Protein AF-A0A2V8PQI3-F1 (afdb_monomer_lite)

Foldseek 3Di:
DDDDDDDDDDDPPPPPDPDDAADPDPPLCPPDDPQQDWDWDADLDDPCRIDTQGHDSQKGWDDDPQKTWMKGWDDWHWADQQLPPFIKIWTWIKIFMDGPHRQWIWIKTWIWGGDPNDTDTDDIDIFGIVVLQWYFPDWDGDRNDTDTDIGDDPPSPSVPPDPDD

Sequence (165 aa):
MKFLLLPLLFLLSAAVHPLAPAKNVTDDFHGIDFKNRSYPYRFSWGKHKRINVRLENGKYEYDFRDERGWFDLSHVYITDLTNDGRPEAIVMIWHVACGVSCDGGSALFCIYSFDHHRLKPLWQYETGDLAYGCGLKSFTAKRGTLTLELFGRCSPWNRTASSTG

Radius of gyration: 20.91 Å; chains: 1; bounding box: 65×30×76 Å

pLDDT: mean 82.37, std 17.99, range [33.69, 98.5]

Secondary structure (DSSP, 8-state):
--------------------S--S--GGGTT--GGG-EEEE--SSSS---EEEE-BTTEEEEEETTEEEEEEEEEEEEE-SSSSSSPEEEEEEEEEEESS-----EEEEEEEEEETTEEEEEEEEEEEEGGGT-SEEEEEEETTEEEEEESS---TTGGG-S---

Structure (mmCIF, N/CA/C/O backbone):
data_AF-A0A2V8PQI3-F1
#
_entry.id   AF-A0A2V8PQI3-F1
#
loop_
_atom_site.group_PDB
_atom_site.id
_atom_site.type_symbol
_atom_site.label_atom_id
_atom_site.label_alt_id
_atom_site.label_comp_id
_atom_site.label_asym_id
_atom_site.label_entity_id
_atom_site.label_seq_id
_atom_site.pdbx_PDB_ins_code
_atom_site.Cartn_x
_atom_site.Cartn_y
_atom_site.Cartn_z
_atom_site.occupancy
_atom_site.B_iso_or_equiv
_atom_site.auth_seq_id
_atom_site.auth_comp_id
_atom_site.auth_asym_id
_atom_site.auth_atom_id
_atom_site.pdbx_PDB_model_num
ATOM 1 N N . MET A 1 1 ? 43.290 8.286 51.790 1.00 50.78 1 MET A N 1
ATOM 2 C CA . MET A 1 1 ? 42.516 7.376 50.917 1.00 50.78 1 MET A CA 1
ATOM 3 C C . MET A 1 1 ? 41.387 8.183 50.283 1.00 50.78 1 MET A C 1
ATOM 5 O O . MET A 1 1 ? 40.505 8.620 51.006 1.00 50.78 1 MET A O 1
ATOM 9 N N . LYS A 1 2 ? 41.474 8.502 48.982 1.00 51.19 2 LYS A N 1
ATOM 10 C CA . LYS A 1 2 ? 40.464 9.279 48.237 1.00 51.19 2 LYS A CA 1
ATOM 11 C C . LYS A 1 2 ? 39.591 8.302 47.446 1.00 51.19 2 LYS A C 1
ATOM 13 O O . LYS A 1 2 ? 40.101 7.639 46.550 1.00 51.19 2 LYS A O 1
ATOM 18 N N . PHE A 1 3 ? 38.311 8.209 47.794 1.00 54.41 3 PHE A N 1
ATOM 19 C CA . PHE A 1 3 ? 37.310 7.483 47.013 1.00 54.41 3 PHE A CA 1
ATOM 20 C C . PHE A 1 3 ? 36.860 8.362 45.839 1.00 54.41 3 PHE A C 1
ATOM 22 O O . PHE A 1 3 ? 36.311 9.441 46.050 1.00 54.41 3 PHE A O 1
ATOM 29 N N . LEU A 1 4 ? 37.123 7.914 44.610 1.00 62.53 4 LEU A N 1
ATOM 30 C CA . LEU A 1 4 ? 36.531 8.473 43.395 1.00 62.53 4 LEU A CA 1
ATOM 31 C C . LEU A 1 4 ? 35.171 7.801 43.157 1.00 62.53 4 LEU A C 1
ATOM 33 O O . LEU A 1 4 ? 35.105 6.600 42.912 1.00 62.53 4 LEU A O 1
ATOM 37 N N . LEU A 1 5 ? 34.099 8.590 43.223 1.00 62.88 5 LEU A N 1
ATOM 38 C CA . LEU A 1 5 ? 32.758 8.229 42.763 1.00 62.88 5 LEU A CA 1
ATOM 39 C C . LEU A 1 5 ? 32.668 8.507 41.255 1.00 62.88 5 LEU A C 1
ATOM 41 O O . LEU A 1 5 ? 32.743 9.662 40.839 1.00 62.88 5 LEU A O 1
ATOM 45 N N . LEU A 1 6 ? 32.517 7.459 40.441 1.00 53.31 6 LEU A N 1
ATOM 46 C CA . LEU A 1 6 ? 32.148 7.592 39.028 1.00 53.31 6 LEU A CA 1
ATOM 47 C C . LEU A 1 6 ? 30.619 7.732 38.893 1.00 53.31 6 LEU A C 1
ATOM 49 O O . LEU A 1 6 ? 29.894 6.970 39.537 1.00 53.31 6 LEU A O 1
ATOM 53 N N . PRO A 1 7 ? 30.108 8.642 38.041 1.00 63.47 7 PRO A N 1
ATOM 54 C CA . PRO A 1 7 ? 28.683 8.749 37.777 1.00 63.47 7 PRO A CA 1
ATOM 55 C C . PRO A 1 7 ? 28.247 7.646 36.804 1.00 63.47 7 PRO A C 1
ATOM 57 O O . PRO A 1 7 ? 28.802 7.482 35.717 1.00 63.47 7 PRO A O 1
ATOM 60 N N . LEU A 1 8 ? 27.236 6.885 37.219 1.00 62.09 8 LEU A N 1
ATOM 61 C CA . LEU A 1 8 ? 26.595 5.839 36.433 1.00 62.09 8 LEU A CA 1
ATOM 62 C C . LEU A 1 8 ? 25.758 6.496 35.318 1.00 62.09 8 LEU A C 1
ATOM 64 O O . LEU A 1 8 ? 24.696 7.061 35.578 1.00 62.09 8 LEU A O 1
ATOM 68 N N . LEU A 1 9 ? 26.246 6.454 34.077 1.00 60.09 9 LEU A N 1
ATOM 69 C CA . LEU A 1 9 ? 25.494 6.897 32.902 1.00 60.09 9 LEU A CA 1
ATOM 70 C C . LEU A 1 9 ? 24.430 5.836 32.565 1.00 60.09 9 LEU A C 1
ATOM 72 O O . LEU A 1 9 ? 24.749 4.768 32.043 1.00 60.09 9 LEU A O 1
ATOM 76 N N . PHE A 1 10 ? 23.162 6.114 32.869 1.00 55.03 10 PHE A N 1
ATOM 77 C CA . PHE A 1 10 ? 22.039 5.289 32.418 1.00 55.03 10 PHE A CA 1
ATOM 78 C C . PHE A 1 10 ? 21.814 5.504 30.912 1.00 55.03 10 PHE A C 1
ATOM 80 O O . PHE A 1 10 ? 21.230 6.498 30.486 1.00 55.03 10 PHE A O 1
ATOM 87 N N . LEU A 1 11 ? 22.277 4.554 30.100 1.00 57.06 11 LEU A N 1
ATOM 88 C CA . LEU A 1 11 ? 21.893 4.416 28.696 1.00 57.06 11 LEU A CA 1
ATOM 89 C C . LEU A 1 11 ? 20.437 3.928 28.629 1.00 57.06 11 LEU A C 1
ATOM 91 O O . LEU A 1 11 ? 20.169 2.738 28.795 1.00 57.06 11 LEU A O 1
ATOM 95 N N . LEU A 1 12 ? 19.487 4.836 28.375 1.00 51.62 12 LEU A N 1
ATOM 96 C CA . LEU A 1 12 ? 18.146 4.453 27.926 1.00 51.62 12 LEU A CA 1
ATOM 97 C C . LEU A 1 12 ? 18.262 3.868 26.511 1.00 51.62 12 LEU A C 1
ATOM 99 O O . LEU A 1 12 ? 18.245 4.586 25.513 1.00 51.62 12 LEU A O 1
ATOM 103 N N . SER A 1 13 ? 18.401 2.548 26.427 1.00 55.75 13 SER A N 1
ATOM 104 C CA . SER A 1 13 ? 18.229 1.822 25.174 1.00 55.75 13 SER A CA 1
ATOM 105 C C . SER A 1 13 ? 16.732 1.769 24.868 1.00 55.75 13 SER A C 1
ATOM 107 O O . SER A 1 13 ? 15.978 1.043 25.517 1.00 55.75 13 SER A O 1
ATOM 109 N N . ALA A 1 14 ? 16.269 2.594 23.926 1.00 56.16 14 ALA A N 1
ATOM 110 C CA . ALA A 1 14 ? 14.915 2.487 23.405 1.0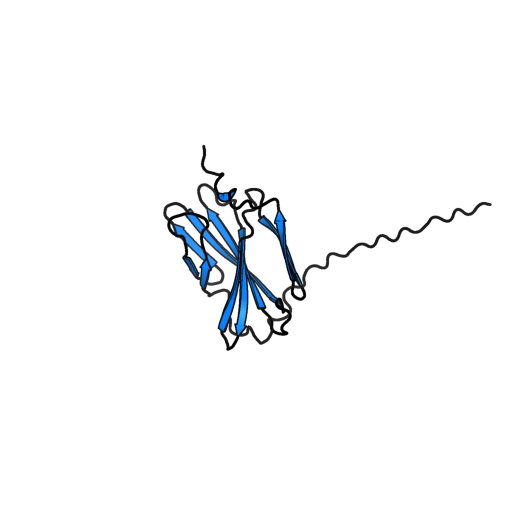0 56.16 14 ALA A CA 1
ATOM 111 C C . ALA A 1 14 ? 14.811 1.171 22.625 1.00 56.16 14 ALA A C 1
ATOM 113 O O . ALA A 1 14 ? 15.235 1.080 21.474 1.00 56.16 14 ALA A O 1
ATOM 114 N N . ALA A 1 15 ? 14.281 0.135 23.274 1.00 52.88 15 ALA A N 1
ATOM 115 C CA . ALA A 1 15 ? 13.971 -1.124 22.622 1.00 52.88 15 ALA A CA 1
ATOM 116 C C . ALA A 1 15 ? 12.972 -0.856 21.487 1.00 52.88 15 ALA A C 1
ATOM 118 O O . ALA A 1 15 ? 11.806 -0.519 21.725 1.00 52.88 15 ALA A O 1
ATOM 119 N N . VAL A 1 16 ? 13.446 -0.988 20.248 1.00 51.66 16 VAL A N 1
ATOM 120 C CA . VAL A 1 16 ? 12.604 -1.050 19.054 1.00 51.66 16 VAL A CA 1
ATOM 121 C C . VAL A 1 16 ? 11.787 -2.326 19.193 1.00 51.66 16 VAL A C 1
ATOM 123 O O . VAL A 1 16 ? 12.283 -3.422 18.949 1.00 51.66 16 VAL A O 1
ATOM 126 N N . HIS A 1 17 ? 10.555 -2.198 19.680 1.00 47.75 17 HIS A N 1
ATOM 127 C CA . HIS A 1 17 ? 9.654 -3.334 19.762 1.00 47.75 17 HIS A CA 1
ATOM 128 C C . HIS A 1 17 ? 9.191 -3.642 18.337 1.00 47.75 17 HIS A C 1
ATOM 130 O O . HIS A 1 17 ? 8.557 -2.774 17.725 1.00 47.75 1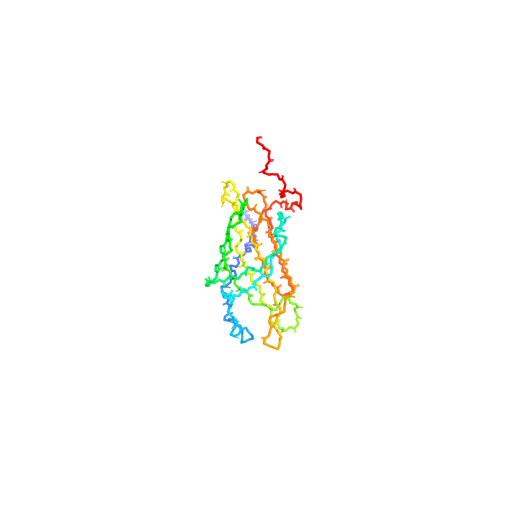7 HIS A O 1
ATOM 136 N N . PRO A 1 18 ? 9.500 -4.828 17.784 1.00 55.28 18 PRO A N 1
ATOM 137 C CA . PRO A 1 18 ? 8.905 -5.240 16.526 1.00 55.28 18 PRO A CA 1
ATOM 138 C C . PRO A 1 18 ? 7.385 -5.213 16.697 1.00 55.28 18 PRO A C 1
ATOM 140 O O . PRO A 1 18 ? 6.856 -5.696 17.702 1.00 55.28 18 PRO A O 1
ATOM 143 N N . LEU A 1 19 ? 6.689 -4.593 15.740 1.00 56.78 19 LEU A N 1
ATOM 144 C CA . LEU A 1 19 ? 5.232 -4.634 15.677 1.00 56.78 19 LEU A CA 1
ATOM 145 C C . LEU A 1 19 ? 4.824 -6.108 15.696 1.00 56.78 19 LEU A C 1
ATOM 147 O O . LEU A 1 19 ? 5.165 -6.860 14.783 1.00 56.78 19 LEU A O 1
ATOM 151 N N . ALA A 1 20 ? 4.155 -6.524 16.773 1.00 53.94 20 ALA A N 1
ATOM 152 C CA . ALA A 1 20 ? 3.631 -7.873 16.873 1.00 53.94 20 ALA A CA 1
ATOM 153 C C . ALA A 1 20 ? 2.738 -8.138 15.646 1.00 53.94 20 ALA A C 1
ATOM 155 O O . ALA A 1 20 ? 1.971 -7.245 15.263 1.00 53.94 20 ALA A O 1
ATOM 156 N N . PRO A 1 21 ? 2.840 -9.322 15.015 1.00 51.94 21 PRO A N 1
ATOM 157 C CA . PRO A 1 21 ? 1.971 -9.678 13.902 1.00 51.94 21 PRO A CA 1
ATOM 158 C C . PRO A 1 21 ? 0.512 -9.504 14.326 1.00 51.94 21 PRO A C 1
ATOM 160 O O . PRO A 1 21 ? 0.170 -9.742 15.487 1.00 51.94 21 PRO A O 1
ATOM 163 N N . ALA A 1 22 ? -0.304 -9.013 13.389 1.00 52.25 22 ALA A N 1
ATOM 164 C CA . ALA A 1 22 ? -1.660 -8.533 13.620 1.00 52.25 22 ALA A CA 1
ATOM 165 C C . ALA A 1 22 ? -2.420 -9.411 14.626 1.00 52.25 22 ALA A C 1
ATOM 167 O O . ALA A 1 22 ? -2.716 -10.579 14.375 1.00 52.25 22 ALA A O 1
ATOM 168 N N . LYS A 1 23 ? -2.722 -8.815 15.783 1.00 47.47 23 LYS A N 1
ATOM 169 C CA . LYS A 1 23 ? -3.686 -9.335 16.751 1.00 47.47 23 LYS A CA 1
ATOM 170 C C . LYS A 1 23 ? -4.976 -9.602 15.970 1.00 47.47 23 LYS A C 1
ATOM 172 O O . LYS A 1 23 ? -5.410 -8.684 15.282 1.00 47.47 23 LYS A O 1
ATOM 177 N N . ASN A 1 24 ? -5.478 -10.842 16.027 1.00 48.50 24 ASN A N 1
ATOM 178 C CA . ASN A 1 24 ? -6.671 -11.366 15.345 1.00 48.50 24 ASN A CA 1
ATOM 179 C C . ASN A 1 24 ? -7.536 -10.271 14.716 1.00 48.50 24 ASN A C 1
ATOM 181 O O . ASN A 1 24 ? -8.069 -9.442 15.454 1.00 48.50 24 ASN A O 1
ATOM 185 N N . VAL A 1 25 ? -7.634 -10.286 13.378 1.00 55.38 25 VAL A N 1
ATOM 186 C CA . VAL A 1 25 ? -8.542 -9.441 12.586 1.00 55.38 25 VAL A CA 1
ATOM 187 C C . VAL A 1 25 ? -9.834 -9.276 13.379 1.00 55.38 25 VAL A C 1
ATOM 189 O O . VAL A 1 25 ? -10.495 -10.272 13.663 1.00 55.38 25 VAL A O 1
ATOM 192 N N . THR A 1 26 ? -10.104 -8.049 13.827 1.00 59.59 26 THR A N 1
ATOM 193 C CA . THR A 1 26 ? -11.288 -7.738 14.629 1.00 59.59 26 THR A CA 1
ATOM 194 C C . THR A 1 26 ? -12.537 -8.159 13.863 1.00 59.59 26 THR A C 1
ATOM 196 O O . THR A 1 26 ? -12.516 -8.173 12.626 1.00 59.59 26 THR A O 1
ATOM 199 N N . ASP A 1 27 ? -13.615 -8.482 14.585 1.00 62.81 27 ASP A N 1
ATOM 200 C CA . ASP A 1 27 ? -14.822 -9.072 13.993 1.00 62.81 27 ASP A CA 1
ATOM 201 C C . ASP A 1 27 ? -15.361 -8.291 12.778 1.00 62.81 27 ASP A C 1
ATOM 203 O O . ASP A 1 27 ? -15.935 -8.865 11.851 1.00 62.81 27 ASP A O 1
ATOM 207 N N . ASP A 1 28 ? -15.102 -6.982 12.745 1.00 73.88 28 ASP A N 1
ATOM 208 C CA . ASP A 1 28 ? -15.541 -6.053 11.708 1.00 73.88 28 ASP A CA 1
ATOM 209 C C . ASP A 1 28 ? -15.053 -6.407 10.299 1.00 73.88 28 ASP A C 1
ATOM 211 O O . ASP A 1 28 ? -15.775 -6.182 9.336 1.00 73.88 28 ASP A O 1
ATOM 215 N N . PHE A 1 29 ? -13.861 -6.984 10.131 1.00 84.06 29 PHE A N 1
ATOM 216 C CA . PHE A 1 29 ? -13.342 -7.325 8.796 1.00 84.06 29 PHE A CA 1
ATOM 217 C C . PHE A 1 29 ? -13.556 -8.798 8.420 1.00 84.06 29 PHE A C 1
ATOM 219 O O . PHE A 1 29 ? -13.024 -9.262 7.403 1.00 84.06 29 PHE A O 1
ATOM 226 N N . HIS A 1 30 ? -14.346 -9.549 9.195 1.00 82.50 30 HIS A N 1
ATOM 227 C CA . HIS A 1 30 ? -14.700 -10.917 8.832 1.00 82.50 30 HIS A CA 1
ATOM 228 C C . HIS A 1 30 ? -15.415 -10.976 7.475 1.00 82.50 30 HIS A C 1
ATOM 230 O O . HIS A 1 30 ? -16.312 -10.195 7.167 1.00 82.50 30 HIS A O 1
ATOM 236 N N . GLY A 1 31 ? -14.994 -11.931 6.644 1.00 88.50 31 GLY A N 1
ATOM 237 C CA . GLY A 1 31 ? -15.547 -12.139 5.304 1.00 88.50 31 GLY A CA 1
ATOM 238 C C . GLY A 1 31 ? -14.939 -11.256 4.212 1.00 88.50 31 GLY A C 1
ATOM 239 O O . GLY A 1 31 ? -15.265 -11.445 3.041 1.00 88.50 31 GLY A O 1
ATOM 240 N N . ILE A 1 32 ? -14.030 -10.333 4.546 1.00 93.25 32 ILE A N 1
ATOM 241 C CA . ILE A 1 32 ? -13.275 -9.599 3.532 1.00 93.25 32 ILE A CA 1
ATOM 242 C C . ILE A 1 32 ? -12.052 -10.401 3.099 1.00 93.25 32 ILE A C 1
ATOM 244 O O . ILE A 1 32 ? -11.075 -10.548 3.832 1.00 93.25 32 ILE A O 1
ATOM 248 N N . ASP A 1 33 ? -12.091 -10.868 1.855 1.00 95.50 33 ASP A N 1
ATOM 249 C CA . ASP A 1 33 ? -10.956 -11.508 1.208 1.00 95.50 33 ASP A CA 1
ATOM 250 C C . ASP A 1 33 ? -10.100 -10.474 0.463 1.00 95.50 33 ASP A C 1
ATOM 252 O O . ASP A 1 33 ? -10.350 -10.132 -0.694 1.00 95.50 33 ASP A O 1
ATOM 256 N N . PHE A 1 34 ? -9.069 -9.961 1.137 1.00 96.31 34 PHE A N 1
ATOM 257 C CA . PHE A 1 34 ? -8.101 -9.043 0.530 1.00 96.31 34 PHE A CA 1
ATOM 258 C C . PHE A 1 34 ? -7.218 -9.713 -0.541 1.00 96.31 34 PHE A C 1
ATOM 260 O O . PHE A 1 34 ? -6.627 -9.016 -1.361 1.00 96.31 34 PHE A O 1
ATOM 267 N N . LYS A 1 35 ? -7.128 -11.050 -0.579 1.00 97.62 35 LYS A N 1
ATOM 268 C CA . LYS A 1 35 ? -6.339 -11.773 -1.591 1.00 97.62 35 LYS A CA 1
ATOM 269 C C . LYS A 1 35 ? -7.068 -11.876 -2.927 1.00 97.62 35 LYS A C 1
ATOM 271 O O . LYS A 1 35 ? -6.408 -11.985 -3.953 1.00 97.62 35 LYS A O 1
ATOM 276 N N . ASN A 1 36 ? -8.399 -11.831 -2.916 1.00 97.56 36 ASN A N 1
ATOM 277 C CA . ASN A 1 36 ? -9.243 -11.961 -4.106 1.00 97.56 36 ASN A CA 1
ATOM 278 C C . ASN A 1 36 ? -10.077 -10.695 -4.358 1.00 97.56 36 ASN A C 1
ATOM 280 O O . ASN A 1 36 ? -11.283 -10.746 -4.610 1.00 97.56 36 ASN A O 1
ATOM 284 N N . ARG A 1 37 ? -9.431 -9.527 -4.252 1.00 96.12 37 ARG A N 1
ATOM 285 C CA . ARG A 1 37 ? -10.069 -8.208 -4.350 1.00 96.12 37 ARG A CA 1
ATOM 286 C C . ARG A 1 37 ? -9.451 -7.349 -5.448 1.00 96.12 37 ARG A C 1
ATOM 288 O O . ARG A 1 37 ? -8.274 -7.463 -5.773 1.00 96.12 37 ARG A O 1
ATOM 295 N N . SER A 1 38 ? -10.261 -6.438 -5.984 1.00 97.06 38 SER A N 1
ATOM 296 C CA . SER A 1 38 ? -9.808 -5.391 -6.895 1.00 97.06 38 SER A CA 1
ATOM 297 C C . SER A 1 38 ? -9.435 -4.085 -6.188 1.00 97.06 38 SER A C 1
ATOM 299 O O . SER A 1 38 ? -10.189 -3.578 -5.352 1.00 97.06 38 SER A O 1
ATOM 301 N N . TYR A 1 39 ? -8.294 -3.523 -6.580 1.00 96.12 39 TYR A N 1
ATOM 302 C CA . TYR A 1 39 ? -7.738 -2.271 -6.081 1.00 96.12 39 TYR A CA 1
ATOM 303 C C . TYR A 1 39 ? -7.600 -1.283 -7.246 1.00 96.12 39 TYR A C 1
ATOM 305 O O . TYR A 1 39 ? -6.864 -1.561 -8.197 1.00 96.12 39 TYR A O 1
ATOM 313 N N . PRO A 1 40 ? -8.280 -0.122 -7.217 1.00 93.69 40 PRO A N 1
ATOM 314 C CA . PRO A 1 40 ? -8.077 0.884 -8.248 1.00 93.69 40 PRO A CA 1
ATOM 315 C C . PRO A 1 40 ? -6.642 1.396 -8.148 1.00 93.69 40 PRO A C 1
ATOM 317 O O . PRO A 1 40 ? -6.204 1.784 -7.070 1.00 93.69 40 PRO A O 1
ATOM 320 N N . TYR A 1 41 ? -5.919 1.421 -9.259 1.00 92.81 41 TYR A N 1
ATOM 321 C CA . TYR A 1 41 ? -4.539 1.886 -9.302 1.00 92.81 41 TYR A CA 1
ATOM 322 C C . TYR A 1 41 ? -4.345 2.832 -10.483 1.00 92.81 41 TYR A C 1
ATOM 324 O O . TYR A 1 41 ? -4.953 2.676 -11.547 1.00 92.81 41 TYR A O 1
ATOM 332 N N . ARG A 1 42 ? -3.522 3.857 -10.282 1.00 89.38 42 ARG A N 1
ATOM 333 C CA . ARG A 1 42 ? -3.201 4.860 -11.293 1.00 89.38 42 ARG A CA 1
ATOM 334 C C . ARG A 1 42 ? -1.707 4.832 -11.545 1.00 89.38 42 ARG A C 1
ATOM 336 O O . ARG A 1 42 ? -0.947 5.333 -10.723 1.00 89.38 42 ARG A O 1
ATOM 343 N N . PHE A 1 43 ? -1.324 4.323 -12.711 1.00 83.25 43 PHE A N 1
ATOM 344 C CA . PHE A 1 43 ? 0.050 4.431 -13.168 1.00 83.25 43 PHE A CA 1
ATOM 345 C C . PHE A 1 43 ? 0.456 5.896 -13.278 1.00 83.25 43 PHE A C 1
ATOM 347 O O . PHE A 1 43 ? -0.326 6.785 -13.645 1.00 83.25 43 PHE A O 1
ATOM 354 N N . SER A 1 44 ? 1.720 6.127 -12.960 1.00 72.31 44 SER A N 1
ATOM 355 C CA . SER A 1 44 ? 2.342 7.440 -13.079 1.00 72.31 44 SER A CA 1
ATOM 356 C C . SER A 1 44 ? 2.607 7.820 -14.540 1.00 72.31 44 SER A C 1
ATOM 358 O O . SER A 1 44 ? 2.733 9.005 -14.843 1.00 72.31 44 SER A O 1
ATOM 360 N N . TRP A 1 45 ? 2.643 6.825 -15.436 1.00 66.38 45 TRP A N 1
ATOM 361 C CA . TRP A 1 45 ? 3.037 6.944 -16.840 1.00 66.38 45 TRP A CA 1
ATOM 362 C C . TRP A 1 45 ? 2.171 6.072 -17.756 1.00 66.38 45 TRP A C 1
ATOM 364 O O . TRP A 1 45 ? 1.330 5.300 -17.300 1.00 66.38 45 TRP A O 1
ATOM 374 N N . GLY A 1 46 ? 2.363 6.231 -19.066 1.00 64.50 46 GLY A N 1
ATOM 375 C CA . GLY A 1 46 ? 1.728 5.397 -20.084 1.00 64.50 46 GLY A CA 1
ATOM 376 C C . GLY A 1 46 ? 0.295 5.792 -20.458 1.00 64.50 46 GLY A C 1
ATOM 377 O O . GLY A 1 46 ? -0.324 6.714 -19.917 1.00 64.50 46 GLY A O 1
ATOM 378 N N . LYS A 1 47 ? -0.242 5.082 -21.459 1.00 63.53 47 LYS A N 1
ATOM 379 C CA . LYS A 1 47 ? -1.630 5.250 -21.932 1.00 63.53 47 LYS A CA 1
ATOM 380 C C . LYS A 1 47 ? -2.642 4.639 -20.956 1.00 63.53 47 LYS A C 1
ATOM 382 O O . LYS A 1 47 ? -3.780 5.103 -20.882 1.00 63.53 47 LYS A O 1
ATOM 387 N N . HIS A 1 48 ? -2.217 3.661 -20.157 1.00 66.50 48 HIS A N 1
ATOM 388 C CA . HIS A 1 48 ? -3.016 3.010 -19.123 1.00 66.50 48 HIS A CA 1
ATOM 389 C C . HIS A 1 48 ? -3.015 3.838 -17.837 1.00 66.50 48 HIS A C 1
ATOM 391 O O . HIS A 1 48 ? -2.492 3.437 -16.811 1.00 66.50 48 HIS A O 1
ATOM 397 N N . LYS A 1 49 ? -3.623 5.028 -17.869 1.00 78.69 49 LYS A N 1
ATOM 398 C CA . LYS A 1 49 ? -3.610 5.934 -16.705 1.00 78.69 49 LYS A CA 1
ATOM 399 C C . LYS A 1 49 ? -4.305 5.354 -15.473 1.00 78.69 49 LYS A C 1
ATOM 401 O O . LYS A 1 49 ? -4.088 5.853 -14.376 1.00 78.69 49 LYS A O 1
ATOM 406 N N . ARG A 1 50 ? -5.201 4.378 -15.634 1.00 88.06 50 ARG A N 1
ATOM 407 C CA . ARG A 1 50 ? -5.939 3.743 -14.538 1.00 88.06 50 ARG A CA 1
ATOM 408 C C . ARG A 1 50 ? -6.223 2.291 -14.883 1.00 88.06 50 ARG A C 1
ATOM 410 O O . ARG A 1 50 ? -6.735 2.021 -15.966 1.00 88.06 50 ARG A O 1
ATOM 417 N N . ILE A 1 51 ? -5.950 1.399 -13.945 1.00 92.06 51 ILE A N 1
ATOM 418 C CA . ILE A 1 51 ? -6.355 -0.002 -14.002 1.00 92.06 51 ILE A CA 1
ATOM 419 C C . ILE A 1 51 ? -7.064 -0.377 -12.707 1.00 92.06 51 ILE A C 1
ATOM 421 O O . ILE A 1 51 ? -7.007 0.346 -11.710 1.00 92.06 51 ILE A O 1
ATOM 425 N N . ASN A 1 52 ? -7.738 -1.517 -12.727 1.00 94.19 52 ASN A N 1
ATOM 426 C CA . ASN A 1 52 ? -8.265 -2.132 -11.524 1.00 94.19 52 ASN A CA 1
ATOM 427 C C . ASN A 1 52 ? -7.468 -3.414 -11.279 1.00 94.19 52 ASN A C 1
ATOM 429 O O . ASN A 1 52 ? -7.677 -4.405 -11.973 1.00 94.19 52 ASN A O 1
ATOM 433 N N . VAL A 1 53 ? -6.519 -3.365 -10.345 1.00 95.88 53 VAL A N 1
ATOM 434 C CA . VAL A 1 53 ? -5.639 -4.485 -9.988 1.00 95.88 53 VAL A CA 1
ATOM 435 C C . VAL A 1 53 ? -6.485 -5.524 -9.272 1.00 95.88 53 VAL A C 1
ATOM 437 O O . VAL A 1 53 ? -6.786 -5.366 -8.091 1.00 95.88 53 VAL A O 1
ATOM 440 N N . ARG A 1 54 ? -6.941 -6.551 -9.989 1.00 97.81 54 ARG A N 1
ATOM 441 C CA . ARG A 1 54 ? -7.712 -7.653 -9.410 1.00 97.81 54 ARG A CA 1
ATOM 442 C C . ARG A 1 54 ? -6.747 -8.727 -8.940 1.00 97.81 54 ARG A C 1
ATOM 444 O O . ARG A 1 54 ? -6.273 -9.505 -9.753 1.00 97.81 54 ARG A O 1
ATOM 451 N N . LEU A 1 55 ? -6.482 -8.758 -7.640 1.00 98.25 55 LEU A N 1
ATOM 452 C CA . LEU A 1 55 ? -5.690 -9.829 -7.061 1.00 98.25 55 LEU A CA 1
ATOM 453 C C . LEU A 1 55 ? -6.459 -11.150 -7.148 1.00 98.25 55 LEU A C 1
ATOM 455 O O . LEU A 1 55 ? -7.669 -11.190 -6.912 1.00 98.25 55 LEU A O 1
ATOM 459 N N . GLU A 1 56 ? -5.730 -12.208 -7.470 1.00 98.19 56 GLU A N 1
ATOM 460 C CA . GLU A 1 56 ? -6.147 -13.600 -7.424 1.00 98.19 56 GLU A CA 1
ATOM 461 C C . GLU A 1 56 ? -5.142 -14.336 -6.542 1.00 98.19 56 GLU A C 1
ATOM 463 O O . GLU A 1 56 ? -3.941 -14.363 -6.815 1.00 98.19 56 GLU A O 1
ATOM 468 N N . ASN A 1 57 ? -5.612 -14.868 -5.413 1.00 97.62 57 ASN A N 1
ATOM 469 C CA . ASN A 1 57 ? -4.755 -15.456 -4.380 1.00 97.62 57 ASN A CA 1
ATOM 470 C C . ASN A 1 57 ? -3.614 -14.529 -3.913 1.00 97.62 57 ASN A C 1
ATOM 472 O O . ASN A 1 57 ? -2.535 -14.986 -3.540 1.00 97.62 57 ASN A O 1
ATOM 476 N N . GLY A 1 58 ? -3.878 -13.222 -3.895 1.00 97.88 58 GLY A N 1
ATOM 477 C CA . GLY A 1 58 ? -2.949 -12.186 -3.461 1.00 97.88 58 GLY A CA 1
ATOM 478 C C . GLY A 1 58 ? -2.077 -11.624 -4.576 1.00 97.88 58 GLY A C 1
ATOM 479 O O . GLY A 1 58 ? -1.321 -10.705 -4.301 1.00 97.88 58 GLY A O 1
ATOM 480 N N . LYS A 1 59 ? -2.188 -12.109 -5.817 1.00 98.50 59 LYS A N 1
ATOM 481 C CA . LYS A 1 59 ? -1.293 -11.709 -6.910 1.00 98.50 59 LYS A CA 1
ATOM 482 C C . LYS A 1 59 ? -2.048 -11.195 -8.122 1.00 98.50 59 LYS A C 1
ATOM 484 O O . LYS A 1 59 ? -3.161 -11.625 -8.394 1.00 98.50 59 LYS A O 1
ATOM 489 N N . TYR A 1 60 ? -1.437 -10.283 -8.862 1.00 98.06 60 TYR A N 1
ATOM 490 C CA . TYR A 1 60 ? -1.920 -9.850 -10.169 1.00 98.06 60 TYR A CA 1
ATOM 491 C C . TYR 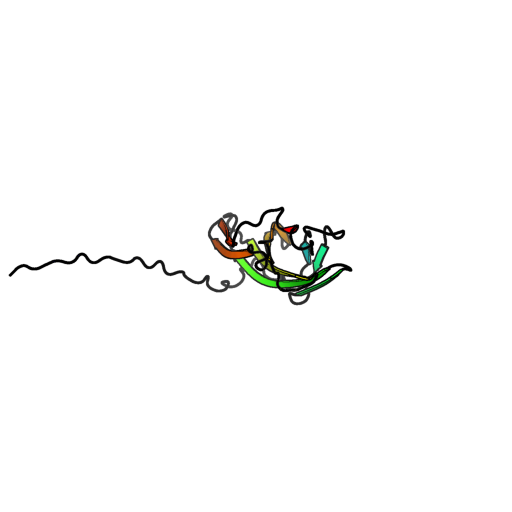A 1 60 ? -0.727 -9.532 -11.0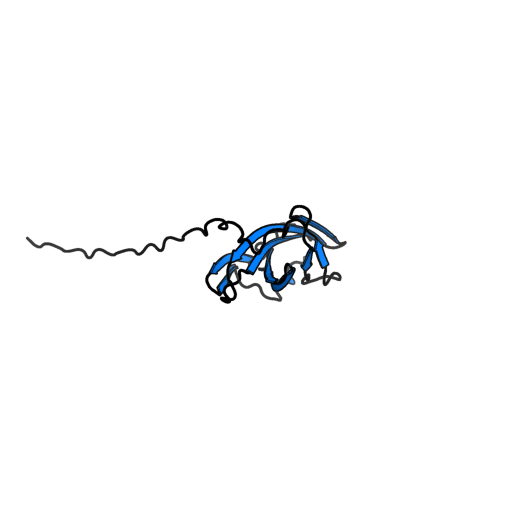55 1.00 98.06 60 TYR A C 1
ATOM 493 O O . TYR A 1 60 ? 0.089 -8.689 -10.698 1.00 98.06 60 TYR A O 1
ATOM 501 N N . GLU A 1 61 ? -0.640 -10.179 -12.208 1.00 97.31 61 GLU A N 1
ATOM 502 C CA . GLU A 1 61 ? 0.390 -9.918 -13.210 1.00 97.31 61 GLU A CA 1
ATOM 503 C C . GLU A 1 61 ? -0.223 -9.155 -14.382 1.00 97.31 61 GLU A C 1
ATOM 505 O O . GLU A 1 61 ? -1.392 -9.343 -14.729 1.00 97.31 61 GLU A O 1
ATOM 510 N N . TYR A 1 62 ? 0.562 -8.275 -14.992 1.00 94.06 62 TYR A N 1
ATOM 511 C CA . TYR A 1 62 ? 0.173 -7.574 -16.204 1.00 94.06 62 TYR A CA 1
ATOM 512 C C . TYR A 1 62 ? 1.312 -7.575 -17.215 1.00 94.06 62 TYR A C 1
ATOM 514 O O . TYR A 1 62 ? 2.490 -7.542 -16.863 1.00 94.06 62 TYR A O 1
ATOM 522 N N . ASP A 1 63 ? 0.927 -7.569 -18.484 1.00 93.94 63 ASP A N 1
ATOM 523 C CA . ASP A 1 63 ? 1.828 -7.464 -19.622 1.00 93.94 63 ASP A CA 1
ATOM 524 C C . ASP A 1 63 ? 1.226 -6.450 -20.599 1.00 93.94 63 ASP A C 1
ATOM 526 O O . ASP A 1 63 ? 0.293 -6.739 -21.356 1.00 93.94 63 ASP A O 1
ATOM 530 N N . PHE A 1 64 ? 1.679 -5.204 -20.493 1.00 87.94 64 PHE A N 1
ATOM 531 C CA . PHE A 1 64 ? 1.395 -4.163 -21.467 1.00 87.94 64 PHE A CA 1
ATOM 532 C C . PHE A 1 64 ? 2.555 -4.090 -22.457 1.00 87.94 64 PHE A C 1
ATOM 534 O O . PHE A 1 64 ? 3.698 -4.384 -22.128 1.00 87.94 64 PHE A O 1
ATOM 541 N N . ARG A 1 65 ? 2.272 -3.621 -23.677 1.00 85.00 65 ARG A N 1
ATOM 542 C CA . ARG A 1 65 ? 3.231 -3.616 -24.796 1.00 85.00 65 ARG A CA 1
ATOM 543 C C . ARG A 1 65 ? 4.627 -3.069 -24.449 1.00 85.00 65 ARG A C 1
ATOM 545 O O . ARG A 1 65 ? 5.602 -3.547 -25.016 1.00 85.00 65 ARG A O 1
ATOM 552 N N . ASP A 1 66 ? 4.694 -2.080 -23.559 1.00 83.25 66 ASP A N 1
ATOM 553 C CA . ASP A 1 66 ? 5.925 -1.371 -23.193 1.00 83.25 66 ASP A CA 1
ATOM 554 C C . ASP A 1 66 ? 6.328 -1.582 -21.715 1.00 83.25 66 ASP A C 1
ATOM 556 O O . ASP A 1 66 ? 7.334 -1.032 -21.271 1.00 83.25 66 ASP A O 1
ATOM 560 N N . GLU A 1 67 ? 5.540 -2.334 -20.938 1.00 85.31 67 GLU A N 1
ATOM 561 C CA . GLU A 1 67 ? 5.727 -2.503 -19.492 1.00 85.31 67 GLU A CA 1
ATOM 562 C C . GLU A 1 67 ? 5.019 -3.773 -19.012 1.00 85.31 67 GLU A C 1
ATOM 564 O O . GLU A 1 67 ? 3.815 -3.941 -19.204 1.00 85.31 67 GLU A O 1
ATOM 569 N N . ARG A 1 68 ? 5.748 -4.645 -18.324 1.00 92.50 68 ARG A N 1
ATOM 570 C CA . ARG A 1 68 ? 5.181 -5.814 -17.639 1.00 92.50 68 ARG A CA 1
ATOM 571 C C . ARG A 1 68 ? 5.455 -5.699 -16.155 1.00 92.50 68 ARG A C 1
ATOM 573 O O . ARG A 1 68 ? 6.402 -5.034 -15.763 1.00 92.50 68 ARG A O 1
ATOM 580 N N . GLY A 1 69 ? 4.685 -6.363 -15.318 1.00 94.62 69 GLY A N 1
ATOM 581 C CA . GLY A 1 69 ? 4.907 -6.266 -13.887 1.00 94.62 69 GLY A CA 1
ATOM 582 C C . GLY A 1 69 ? 3.919 -7.082 -13.093 1.00 94.62 69 GLY A C 1
ATOM 583 O O . GLY A 1 69 ? 3.087 -7.806 -13.643 1.00 94.62 69 GLY A O 1
ATOM 584 N N . TRP A 1 70 ? 4.015 -6.960 -11.779 1.00 97.12 70 TRP A N 1
ATOM 585 C CA . TRP A 1 70 ? 3.113 -7.655 -10.883 1.00 97.12 70 TRP A CA 1
ATOM 586 C C . TRP A 1 70 ? 2.832 -6.863 -9.617 1.00 97.12 70 TRP A C 1
ATOM 588 O O . TRP A 1 70 ? 3.592 -5.994 -9.188 1.00 97.12 70 TRP A O 1
ATOM 598 N N . PHE A 1 71 ? 1.701 -7.206 -9.021 1.00 97.69 71 PHE A N 1
ATOM 599 C CA . PHE A 1 71 ? 1.269 -6.782 -7.711 1.00 97.69 71 PHE A CA 1
ATOM 600 C C . PHE A 1 71 ? 1.189 -8.017 -6.814 1.00 97.69 71 PHE A C 1
ATOM 602 O O . PHE A 1 71 ? 0.631 -9.033 -7.228 1.00 97.69 71 PHE A O 1
ATOM 609 N N . ASP A 1 72 ? 1.724 -7.934 -5.599 1.00 98.19 72 ASP A N 1
ATOM 610 C CA . ASP A 1 72 ? 1.678 -9.013 -4.605 1.00 98.19 72 ASP A CA 1
ATOM 611 C C . ASP A 1 72 ? 1.214 -8.462 -3.251 1.00 98.19 72 ASP A C 1
ATOM 613 O O . ASP A 1 72 ? 1.777 -7.497 -2.724 1.00 98.19 72 ASP A O 1
ATOM 617 N N . LEU A 1 73 ? 0.157 -9.043 -2.688 1.00 98.25 73 LEU A N 1
ATOM 618 C CA . LEU A 1 73 ? -0.356 -8.678 -1.378 1.00 98.25 73 LEU A CA 1
ATOM 619 C C . LEU A 1 73 ? 0.684 -9.037 -0.319 1.00 98.25 73 LEU A C 1
ATOM 621 O O . LEU A 1 73 ? 0.912 -10.203 -0.011 1.00 98.25 73 LEU A O 1
ATOM 625 N N . SER A 1 74 ? 1.255 -8.007 0.294 1.00 96.69 74 SER A N 1
ATOM 626 C CA . SER A 1 74 ? 2.275 -8.152 1.323 1.00 96.69 74 SER A CA 1
ATOM 627 C C . SER A 1 74 ? 1.626 -8.405 2.680 1.00 96.69 74 SER A C 1
ATOM 629 O O . SER A 1 74 ? 1.754 -9.480 3.261 1.00 96.69 74 SER A O 1
ATOM 631 N N . HIS A 1 75 ? 0.894 -7.411 3.187 1.00 95.62 75 HIS A N 1
ATOM 632 C CA . HIS A 1 75 ? 0.337 -7.430 4.536 1.00 95.62 75 HIS A CA 1
ATOM 633 C C . HIS A 1 75 ? -0.992 -6.677 4.588 1.00 95.62 75 HIS A C 1
ATOM 635 O O . HIS A 1 75 ? -1.240 -5.755 3.809 1.00 95.62 75 HIS A O 1
ATOM 641 N N . VAL A 1 76 ? -1.832 -7.044 5.554 1.00 95.56 76 VAL A N 1
ATOM 642 C CA . VAL A 1 76 ? -3.027 -6.286 5.932 1.00 95.56 76 VAL A CA 1
ATOM 643 C C . VAL A 1 76 ? -2.933 -5.985 7.420 1.00 95.56 76 VAL A C 1
ATOM 645 O O . VAL A 1 76 ? -2.819 -6.902 8.233 1.00 95.56 76 VAL A O 1
ATOM 648 N N . TYR A 1 77 ? -2.974 -4.705 7.774 1.00 93.81 77 TYR A N 1
ATOM 649 C CA . TYR A 1 77 ? -2.994 -4.246 9.160 1.00 93.81 77 TYR A CA 1
ATOM 650 C C . TYR A 1 77 ? -4.379 -3.706 9.491 1.00 93.81 77 TYR A C 1
ATOM 652 O O . TYR A 1 77 ? -4.958 -2.985 8.685 1.00 93.81 77 TYR A O 1
ATOM 660 N N . ILE A 1 78 ? -4.886 -4.034 10.677 1.00 93.19 78 ILE A N 1
ATOM 661 C CA . ILE A 1 78 ? -6.175 -3.554 11.177 1.00 93.19 78 ILE A CA 1
ATOM 662 C C . ILE A 1 78 ? -5.911 -2.712 12.426 1.00 93.19 78 ILE A C 1
ATOM 664 O O . ILE A 1 78 ? -5.314 -3.205 13.385 1.00 93.19 78 ILE A O 1
ATOM 668 N N . THR A 1 79 ? -6.292 -1.436 12.407 1.00 92.75 79 THR A N 1
ATOM 669 C CA . THR A 1 79 ? -6.085 -0.507 13.531 1.00 92.75 79 THR A CA 1
ATOM 670 C C . THR A 1 79 ? -7.038 0.677 13.432 1.00 92.75 79 THR A C 1
ATOM 672 O O . THR A 1 79 ? -7.363 1.090 12.328 1.00 92.75 79 THR A O 1
ATOM 675 N N . ASP A 1 80 ? -7.424 1.263 14.567 1.00 93.69 80 ASP A N 1
ATOM 676 C CA . ASP A 1 80 ? -8.143 2.545 14.606 1.00 93.69 80 ASP A CA 1
ATOM 677 C C . ASP A 1 80 ? -7.165 3.684 14.266 1.00 93.69 80 ASP A C 1
ATOM 679 O O . ASP A 1 80 ? -6.359 4.144 15.090 1.00 93.69 80 ASP A O 1
ATOM 683 N N . LEU A 1 81 ? -7.138 4.026 12.982 1.00 94.88 81 LEU A N 1
ATOM 684 C CA . LEU A 1 81 ? -6.281 5.032 12.380 1.00 94.88 81 LEU A CA 1
ATOM 685 C C . LEU A 1 81 ? -6.950 6.406 12.363 1.00 94.88 81 LEU A C 1
ATOM 687 O O . LEU A 1 81 ? -6.235 7.401 12.309 1.00 94.88 81 LEU A O 1
ATOM 691 N N . THR A 1 82 ? -8.276 6.490 12.404 1.00 94.19 82 THR A N 1
ATOM 692 C CA . THR A 1 82 ? -8.986 7.780 12.444 1.00 94.19 82 THR A CA 1
ATOM 693 C C . THR A 1 82 ? -9.312 8.249 13.863 1.00 94.19 82 THR A C 1
ATOM 695 O O . THR A 1 82 ? -9.659 9.416 14.055 1.00 94.19 82 THR A O 1
ATOM 698 N N . ASN A 1 83 ? -9.090 7.392 14.863 1.00 94.00 83 ASN A N 1
ATOM 699 C CA . ASN A 1 83 ? -9.400 7.616 16.273 1.00 94.00 83 ASN A CA 1
ATOM 700 C C . ASN A 1 83 ? -10.902 7.873 16.501 1.00 94.00 83 ASN A C 1
ATOM 702 O O . ASN A 1 83 ? -11.278 8.703 17.335 1.00 94.00 83 ASN A O 1
ATOM 706 N N . ASP A 1 84 ? -11.753 7.178 15.741 1.00 93.44 84 ASP A N 1
ATOM 707 C CA . ASP A 1 84 ? -13.215 7.220 15.859 1.00 93.44 84 ASP A CA 1
ATOM 708 C C . ASP A 1 84 ? -13.792 5.986 16.587 1.00 93.44 84 ASP A C 1
ATOM 710 O O . ASP A 1 84 ? -15.008 5.868 16.764 1.00 93.44 84 ASP A O 1
ATOM 714 N N . GLY A 1 85 ? -12.920 5.087 17.060 1.00 91.94 85 GLY A N 1
ATOM 715 C CA . GLY A 1 85 ? -13.286 3.839 17.720 1.00 91.94 85 GLY A CA 1
ATOM 716 C C . GLY A 1 85 ? -13.593 2.693 16.756 1.00 91.94 85 GLY A C 1
ATOM 717 O O . GLY A 1 85 ? -13.907 1.597 17.227 1.00 91.94 85 GLY A O 1
ATOM 718 N N . ARG A 1 86 ? -13.504 2.906 15.437 1.00 92.19 86 ARG A N 1
ATOM 719 C CA . ARG A 1 86 ? -13.671 1.875 14.410 1.00 92.19 86 ARG A CA 1
ATOM 720 C C . ARG A 1 86 ? -12.327 1.582 13.742 1.00 92.19 86 ARG A C 1
ATOM 722 O O . ARG A 1 86 ? -11.560 2.490 13.451 1.00 92.19 86 ARG A O 1
ATOM 729 N N . PRO A 1 87 ? -11.999 0.308 13.489 1.00 93.44 87 PRO A N 1
ATOM 730 C CA . PRO A 1 87 ? -10.750 -0.021 12.828 1.00 93.44 87 PRO A CA 1
ATOM 731 C C . PRO A 1 87 ? -10.796 0.268 11.320 1.00 93.44 87 PRO A C 1
ATOM 733 O O . PRO A 1 87 ? -11.770 -0.035 10.629 1.00 93.44 87 PRO A O 1
ATOM 736 N N . GLU A 1 88 ? -9.683 0.752 10.780 1.00 95.44 88 GLU A N 1
ATOM 737 C CA . GLU A 1 88 ? -9.387 0.771 9.353 1.00 95.44 88 GLU A CA 1
ATOM 738 C C . GLU A 1 88 ? -8.504 -0.414 8.951 1.00 95.44 88 GLU A C 1
ATOM 740 O O . GLU A 1 88 ? -7.667 -0.895 9.721 1.00 95.44 88 GLU A O 1
ATOM 745 N N . ALA A 1 89 ? -8.643 -0.837 7.694 1.00 96.12 89 ALA A N 1
ATOM 746 C CA . ALA A 1 89 ? -7.709 -1.747 7.053 1.00 96.12 89 ALA A CA 1
ATOM 747 C C . ALA A 1 89 ? -6.659 -0.964 6.267 1.00 96.12 89 ALA A C 1
ATOM 749 O O . ALA A 1 89 ? -6.987 -0.169 5.386 1.00 96.12 89 ALA A O 1
ATOM 750 N N . ILE A 1 90 ? -5.391 -1.250 6.540 1.00 96.81 90 ILE A N 1
ATOM 751 C CA . ILE A 1 90 ? -4.236 -0.757 5.798 1.00 96.81 90 ILE A CA 1
ATOM 752 C C . ILE A 1 90 ? -3.676 -1.941 5.017 1.00 96.81 90 ILE A C 1
ATOM 754 O O . ILE A 1 90 ? -3.048 -2.840 5.576 1.00 96.81 90 ILE A O 1
ATOM 758 N N . VAL A 1 91 ? -3.939 -1.952 3.717 1.00 97.56 91 VAL A N 1
ATOM 759 C CA . VAL A 1 91 ? -3.507 -3.002 2.796 1.00 97.56 91 VAL A CA 1
ATOM 760 C C . VAL A 1 91 ? -2.207 -2.558 2.140 1.00 97.56 91 VAL A C 1
ATOM 762 O O . VAL A 1 91 ? -2.182 -1.542 1.447 1.00 97.56 91 VAL A O 1
ATOM 765 N N . MET A 1 92 ? -1.139 -3.317 2.354 1.00 97.56 92 MET A N 1
ATOM 766 C CA . MET A 1 92 ? 0.156 -3.108 1.718 1.00 97.56 92 MET A CA 1
ATOM 767 C C . MET A 1 92 ? 0.325 -4.110 0.575 1.00 97.56 92 MET A C 1
ATOM 769 O O . MET A 1 92 ? 0.295 -5.322 0.794 1.00 97.56 92 MET A O 1
ATOM 773 N N . ILE A 1 93 ? 0.528 -3.601 -0.634 1.00 98.06 93 ILE A N 1
ATOM 774 C CA . ILE A 1 93 ? 0.745 -4.380 -1.855 1.00 98.06 93 ILE A CA 1
ATOM 775 C C . ILE A 1 93 ? 2.112 -3.992 -2.416 1.00 98.06 93 ILE A C 1
ATOM 777 O O . ILE A 1 93 ? 2.406 -2.809 -2.550 1.00 98.06 93 ILE A O 1
ATOM 781 N N . TRP A 1 94 ? 2.955 -4.965 -2.740 1.00 96.81 94 TRP A N 1
ATOM 782 C CA . TRP A 1 94 ? 4.170 -4.718 -3.509 1.00 96.81 94 TRP A CA 1
ATOM 783 C C . TRP A 1 94 ? 3.817 -4.579 -4.979 1.00 96.81 94 TRP A C 1
ATOM 785 O O . TRP A 1 94 ? 3.127 -5.439 -5.510 1.00 96.81 94 TRP A O 1
ATOM 795 N N . HIS A 1 95 ? 4.290 -3.521 -5.623 1.00 94.81 95 HIS A N 1
ATOM 796 C CA . HIS A 1 95 ? 4.181 -3.306 -7.058 1.00 94.81 95 HIS A CA 1
ATOM 797 C C . HIS A 1 95 ? 5.582 -3.306 -7.666 1.00 94.81 95 HIS A C 1
ATOM 799 O O . HIS A 1 95 ? 6.408 -2.457 -7.322 1.00 94.81 95 HIS A O 1
ATOM 805 N N . VAL A 1 96 ? 5.832 -4.251 -8.568 1.00 93.69 96 VAL A N 1
ATOM 806 C CA . VAL A 1 96 ? 7.046 -4.308 -9.384 1.00 93.69 96 VAL A CA 1
ATOM 807 C C . VAL A 1 96 ? 6.663 -4.030 -10.826 1.00 93.69 96 VAL A C 1
ATOM 809 O O . VAL A 1 96 ? 5.787 -4.694 -11.381 1.00 93.69 96 VAL A O 1
ATOM 812 N N . ALA A 1 97 ? 7.330 -3.047 -11.416 1.00 89.44 97 ALA A N 1
ATOM 813 C CA . ALA A 1 97 ? 7.211 -2.689 -12.817 1.00 89.44 97 ALA A CA 1
ATOM 814 C C . ALA A 1 97 ? 8.532 -2.996 -13.523 1.00 89.44 97 ALA A C 1
ATOM 816 O O . ALA A 1 97 ? 9.607 -2.629 -13.048 1.00 89.44 97 ALA A O 1
ATOM 817 N N . CYS A 1 98 ? 8.444 -3.664 -14.663 1.00 88.81 98 CYS A N 1
ATOM 818 C CA . CYS A 1 98 ? 9.567 -4.054 -15.489 1.00 88.81 98 CYS A CA 1
ATOM 819 C C . CYS A 1 98 ? 9.490 -3.363 -16.849 1.00 88.81 98 CYS A C 1
ATOM 821 O O . CYS A 1 98 ? 8.600 -3.643 -17.657 1.00 88.81 98 CYS A O 1
ATOM 823 N N . GLY A 1 99 ? 10.480 -2.517 -17.121 1.00 83.06 99 GLY A N 1
ATOM 824 C CA . GLY A 1 99 ? 10.813 -2.077 -18.475 1.00 83.06 99 GLY A CA 1
ATOM 825 C C . GLY A 1 99 ? 11.920 -2.967 -19.037 1.00 83.06 99 GLY A C 1
ATOM 826 O O . GLY A 1 99 ? 11.684 -4.099 -19.452 1.00 83.06 99 GLY A O 1
ATOM 827 N N . VAL A 1 100 ? 13.160 -2.467 -18.985 1.00 84.19 100 VAL A N 1
ATOM 828 C CA . VAL A 1 100 ? 14.370 -3.224 -19.367 1.00 84.19 100 VAL A CA 1
ATOM 829 C C . VAL A 1 100 ? 14.814 -4.202 -18.267 1.00 84.19 100 VAL A C 1
ATOM 831 O O . VAL A 1 100 ? 15.319 -5.278 -18.576 1.00 84.19 100 VAL A O 1
ATOM 834 N N . SER A 1 101 ? 14.599 -3.852 -16.993 1.00 86.00 101 SER A N 1
ATOM 835 C CA . SER A 1 101 ? 14.877 -4.695 -15.819 1.00 86.00 101 SER A CA 1
ATOM 836 C C . SER A 1 101 ? 13.697 -4.684 -14.838 1.00 86.00 101 SER A C 1
ATOM 838 O O . SER A 1 101 ? 12.841 -3.805 -14.928 1.00 86.00 101 SER A O 1
ATOM 840 N N . CYS A 1 102 ? 13.668 -5.653 -13.918 1.00 89.12 102 CYS A N 1
ATOM 841 C CA . CYS A 1 102 ? 12.676 -5.827 -12.848 1.00 89.12 102 CYS A CA 1
ATOM 842 C C . CYS A 1 102 ? 13.263 -5.563 -11.449 1.00 89.12 102 CYS A C 1
ATOM 844 O O . CYS A 1 102 ? 12.736 -6.054 -10.454 1.00 89.12 102 CYS A O 1
ATOM 846 N N . ASP A 1 103 ? 14.379 -4.837 -11.363 1.00 84.38 103 ASP A N 1
ATOM 847 C CA . ASP A 1 103 ? 15.076 -4.606 -10.088 1.00 84.38 103 ASP A CA 1
ATOM 848 C C . ASP A 1 103 ? 14.362 -3.580 -9.196 1.00 84.38 103 ASP A C 1
ATOM 850 O O . ASP A 1 103 ? 14.728 -3.392 -8.035 1.00 84.38 103 ASP A O 1
ATOM 854 N N . GLY A 1 104 ? 13.351 -2.912 -9.752 1.00 82.25 104 GLY A N 1
ATOM 855 C CA . GLY A 1 104 ? 12.555 -1.900 -9.089 1.00 82.25 104 GLY A CA 1
ATOM 856 C C . GLY A 1 104 ? 11.344 -2.449 -8.342 1.00 82.25 104 GLY A C 1
ATOM 857 O O . GLY A 1 104 ? 10.793 -3.493 -8.681 1.00 82.25 104 GLY A O 1
ATOM 858 N N . GLY A 1 105 ? 10.896 -1.737 -7.314 1.00 88.25 105 GLY A N 1
ATOM 859 C CA . GLY A 1 105 ? 9.711 -2.124 -6.558 1.00 88.25 105 GLY A CA 1
ATOM 860 C C . GLY A 1 105 ? 9.254 -1.056 -5.581 1.00 88.25 105 GLY A C 1
ATOM 861 O O . GLY A 1 105 ? 10.057 -0.439 -4.880 1.00 88.25 105 GLY A O 1
ATOM 862 N N . SER A 1 106 ? 7.941 -0.862 -5.512 1.00 93.25 106 SER A N 1
ATOM 863 C CA . SER A 1 106 ? 7.312 0.117 -4.631 1.00 93.25 106 SER A CA 1
ATOM 864 C C . SER A 1 106 ? 6.231 -0.513 -3.764 1.00 93.25 106 SER A C 1
ATOM 866 O O . SER A 1 106 ? 5.573 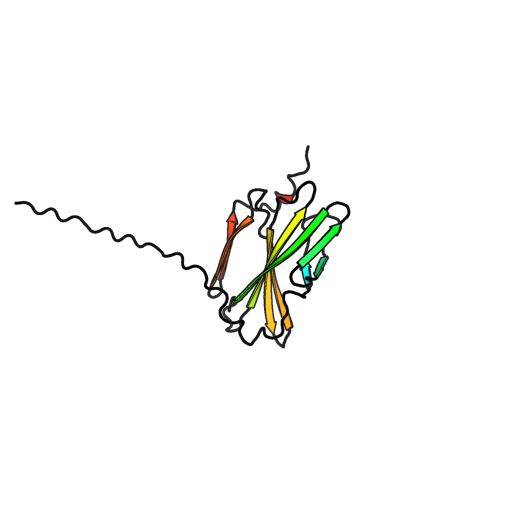-1.477 -4.155 1.00 93.25 106 SER A O 1
ATOM 868 N N . ALA A 1 107 ? 6.049 0.018 -2.556 1.00 95.31 107 ALA A N 1
ATOM 869 C CA . ALA A 1 107 ? 4.944 -0.372 -1.699 1.00 95.31 107 ALA A CA 1
ATOM 870 C C . ALA A 1 107 ? 3.744 0.538 -1.968 1.00 95.31 107 ALA A C 1
ATOM 872 O O . ALA A 1 107 ? 3.822 1.759 -1.822 1.00 95.31 107 ALA A O 1
ATOM 873 N N . LEU A 1 108 ? 2.621 -0.070 -2.324 1.00 95.44 108 LEU A N 1
ATOM 874 C CA . LEU A 1 108 ? 1.323 0.564 -2.461 1.00 95.44 108 LEU A CA 1
ATOM 875 C C . LEU A 1 108 ? 0.511 0.342 -1.183 1.00 95.44 108 LEU A C 1
ATOM 877 O O . LEU A 1 108 ? 0.112 -0.777 -0.865 1.00 95.44 108 LEU A O 1
ATOM 881 N N . PHE A 1 109 ? 0.222 1.425 -0.474 1.00 96.75 109 PHE A N 1
ATOM 882 C CA . PHE A 1 109 ? -0.670 1.448 0.677 1.00 96.75 109 PHE A CA 1
ATOM 883 C C . PHE A 1 109 ? -2.073 1.827 0.218 1.00 96.75 109 PHE A C 1
ATOM 885 O O . PHE A 1 109 ? -2.263 2.891 -0.365 1.00 96.75 109 PHE A O 1
ATOM 892 N N . CYS A 1 110 ? -3.059 0.980 0.502 1.00 96.94 110 CYS A N 1
ATOM 893 C CA . CYS A 1 110 ? -4.479 1.260 0.302 1.00 96.94 110 CYS A CA 1
ATOM 894 C C . CYS A 1 110 ? -5.192 1.208 1.656 1.00 96.94 110 CYS A C 1
ATOM 896 O O . CYS A 1 110 ? -5.170 0.176 2.324 1.00 96.94 110 CYS A O 1
ATOM 898 N N . ILE A 1 111 ? -5.831 2.306 2.057 1.00 96.81 111 ILE A N 1
ATOM 899 C CA . ILE A 1 111 ? -6.502 2.429 3.354 1.00 96.81 111 ILE A CA 1
ATOM 900 C C . ILE A 1 111 ? -8.006 2.440 3.149 1.00 96.81 111 ILE A C 1
ATOM 902 O O . ILE A 1 111 ? -8.521 3.201 2.325 1.00 96.81 111 ILE A O 1
ATOM 906 N N . TYR A 1 112 ? -8.705 1.621 3.925 1.00 96.75 112 TYR A N 1
ATOM 907 C CA . TYR A 1 112 ? -10.150 1.482 3.873 1.00 96.75 112 TYR A CA 1
ATOM 908 C C . TYR A 1 112 ? -10.760 1.617 5.261 1.00 96.75 112 TYR A C 1
ATOM 910 O O . TYR A 1 112 ? -10.278 0.993 6.203 1.00 96.75 112 TYR A O 1
ATOM 918 N N . SER A 1 113 ? -11.872 2.342 5.356 1.00 96.06 113 SER A N 1
ATOM 919 C CA . SER A 1 113 ? -12.815 2.139 6.452 1.00 96.06 113 SER A CA 1
ATOM 920 C C . SER A 1 113 ? -13.794 1.028 6.097 1.00 96.06 113 SER A C 1
ATOM 922 O O . SER A 1 113 ? -13.980 0.683 4.922 1.00 96.06 113 SER A O 1
ATOM 924 N N . PHE A 1 114 ? -14.425 0.469 7.122 1.00 93.69 114 PHE A N 1
ATOM 925 C CA . PHE A 1 114 ? -15.466 -0.532 6.972 1.00 93.69 114 PHE A CA 1
ATOM 926 C C . PHE A 1 114 ? -16.779 -0.022 7.552 1.00 93.69 114 PHE A C 1
ATOM 928 O O . PHE A 1 114 ? -16.848 0.391 8.707 1.00 93.69 114 PHE A O 1
ATOM 935 N N . ASP A 1 115 ? -17.823 -0.021 6.729 1.00 90.44 115 ASP A N 1
ATOM 936 C CA . ASP A 1 115 ? -19.143 0.439 7.136 1.00 90.44 115 ASP A CA 1
ATOM 937 C C . ASP A 1 115 ? -20.229 -0.322 6.370 1.00 90.44 115 ASP A C 1
ATOM 939 O O . ASP A 1 115 ? -20.123 -0.524 5.157 1.00 90.44 115 ASP A O 1
ATOM 943 N N . HIS A 1 116 ? -21.272 -0.765 7.076 1.00 88.81 116 HIS A N 1
ATOM 944 C CA . HIS A 1 116 ? -22.389 -1.532 6.506 1.00 88.81 116 HIS A CA 1
ATOM 945 C C . HIS A 1 116 ? -21.943 -2.690 5.588 1.00 88.81 116 HIS A C 1
ATOM 947 O O . HIS A 1 116 ? -22.412 -2.811 4.453 1.00 88.81 116 HIS A O 1
ATOM 953 N N . HIS A 1 117 ? -21.000 -3.514 6.052 1.00 86.88 117 HIS A N 1
ATOM 954 C CA . HIS A 1 117 ? -20.423 -4.636 5.298 1.00 86.88 117 HIS A CA 1
ATOM 955 C C . HIS A 1 117 ? -19.704 -4.259 3.992 1.00 86.88 117 HIS A C 1
ATOM 957 O O . HIS A 1 117 ? -19.543 -5.088 3.094 1.00 86.88 117 HIS A O 1
ATOM 963 N N . ARG A 1 118 ? -19.270 -3.001 3.850 1.00 91.19 118 ARG A N 1
ATOM 964 C CA . ARG A 1 118 ? -18.588 -2.511 2.650 1.00 91.19 118 ARG A CA 1
ATOM 965 C C . ARG A 1 118 ? -17.316 -1.759 3.010 1.00 91.19 118 ARG A C 1
ATOM 967 O O . ARG A 1 118 ? -17.308 -0.875 3.861 1.00 91.19 118 ARG A O 1
ATOM 974 N N . LEU A 1 119 ? -16.244 -2.077 2.287 1.00 94.50 119 LEU A N 1
ATOM 975 C CA . LEU A 1 119 ? -15.010 -1.301 2.322 1.00 94.50 119 LEU A CA 1
ATOM 976 C C . LEU A 1 119 ? -15.196 0.019 1.574 1.00 94.50 119 LEU A C 1
ATOM 978 O O . LEU A 1 119 ? -15.548 0.020 0.389 1.00 94.50 119 LEU A O 1
ATOM 982 N N . LYS A 1 120 ? -14.878 1.128 2.237 1.00 95.69 120 LYS A N 1
ATOM 983 C CA . LYS A 1 120 ? -14.847 2.468 1.650 1.00 95.69 120 LYS A CA 1
ATOM 984 C C . LYS A 1 120 ? -13.394 2.946 1.568 1.00 95.69 120 LYS A C 1
ATOM 986 O O . LYS A 1 120 ? -12.730 3.000 2.600 1.00 95.69 120 LYS A O 1
ATOM 991 N N . PRO A 1 121 ? -12.867 3.280 0.375 1.00 95.38 121 PRO A N 1
ATOM 992 C CA . PRO A 1 121 ? -11.499 3.771 0.256 1.00 95.38 121 PRO A CA 1
ATOM 993 C C . PRO A 1 121 ? -11.373 5.129 0.947 1.00 95.38 121 PRO A C 1
ATOM 995 O O . PRO A 1 121 ? -12.159 6.039 0.680 1.00 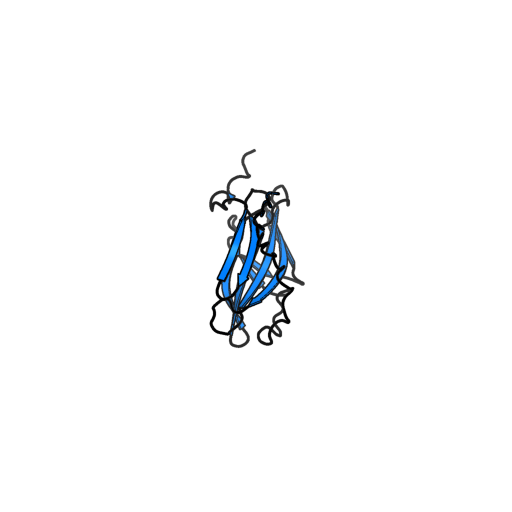95.38 121 PRO A O 1
ATOM 998 N N . LEU A 1 122 ? -10.378 5.255 1.817 1.00 95.12 122 LEU A N 1
ATOM 999 C CA . LEU A 1 122 ? -10.009 6.511 2.464 1.00 95.12 122 LEU A CA 1
ATOM 1000 C C . LEU A 1 122 ? -8.816 7.151 1.765 1.00 95.12 122 LEU A C 1
ATOM 1002 O O . LEU A 1 122 ? -8.825 8.349 1.489 1.00 95.12 122 LEU A O 1
ATOM 1006 N N . TRP A 1 123 ? -7.789 6.354 1.466 1.00 94.94 123 TRP A N 1
ATOM 1007 C CA . TRP A 1 123 ? -6.532 6.867 0.937 1.00 94.94 123 TRP A CA 1
ATOM 1008 C C . TRP A 1 123 ? -5.743 5.805 0.173 1.00 94.94 123 TRP A C 1
ATOM 1010 O O . TRP A 1 123 ? -5.913 4.605 0.395 1.00 94.94 123 TRP A O 1
ATOM 1020 N N . GLN A 1 124 ? -4.866 6.258 -0.721 1.00 94.00 124 GLN A N 1
ATOM 1021 C CA . GLN A 1 124 ? -3.918 5.413 -1.434 1.00 94.00 124 GLN A CA 1
ATOM 1022 C C . GLN A 1 124 ? -2.598 6.160 -1.639 1.00 94.00 124 GLN A C 1
ATOM 1024 O O . GLN A 1 124 ? -2.613 7.340 -1.999 1.00 94.00 124 GLN A O 1
ATOM 1029 N N . TYR A 1 125 ? -1.471 5.472 -1.448 1.00 93.06 125 TYR A N 1
ATOM 1030 C CA . TYR A 1 125 ? -0.140 6.050 -1.618 1.00 93.06 125 TYR A CA 1
ATOM 1031 C C . TYR A 1 125 ? 0.902 5.012 -2.016 1.00 93.06 125 TYR A C 1
ATOM 1033 O O . TYR A 1 125 ? 0.955 3.930 -1.443 1.00 93.06 125 TYR A O 1
ATOM 1041 N N . GLU A 1 126 ? 1.750 5.365 -2.973 1.00 92.81 126 GLU A N 1
ATOM 1042 C CA . GLU A 1 126 ? 2.851 4.533 -3.452 1.00 92.81 126 GLU A CA 1
ATOM 1043 C C . GLU A 1 126 ? 4.179 5.151 -3.006 1.00 92.81 126 GLU A C 1
ATOM 1045 O O . GLU A 1 126 ? 4.425 6.338 -3.220 1.00 92.81 126 GLU A O 1
ATOM 1050 N N . THR A 1 127 ? 5.034 4.358 -2.364 1.00 92.44 127 THR A N 1
ATOM 1051 C CA . THR A 1 127 ? 6.224 4.854 -1.652 1.00 92.44 127 THR A CA 1
ATOM 1052 C C . THR A 1 127 ? 7.439 5.127 -2.531 1.00 92.44 127 THR A C 1
ATOM 1054 O O . THR A 1 127 ? 8.489 5.470 -1.997 1.00 92.44 127 THR A O 1
ATOM 1057 N N . GLY A 1 128 ? 7.324 4.945 -3.848 1.00 89.00 128 GLY A N 1
ATOM 1058 C CA . GLY A 1 128 ? 8.449 4.988 -4.783 1.00 89.00 128 GLY A CA 1
ATOM 1059 C C . GLY A 1 128 ? 9.286 3.710 -4.805 1.00 89.00 128 GLY A C 1
ATOM 1060 O O . GLY A 1 128 ? 9.009 2.763 -4.068 1.00 89.00 128 GLY A O 1
ATOM 1061 N N . ASP A 1 129 ? 10.278 3.708 -5.693 1.00 88.94 129 ASP A N 1
ATOM 1062 C CA . ASP A 1 129 ? 11.109 2.566 -6.061 1.00 88.94 129 ASP A CA 1
ATOM 1063 C C . ASP A 1 129 ? 12.524 2.567 -5.436 1.00 88.94 129 ASP A C 1
ATOM 1065 O O . ASP A 1 129 ? 13.374 3.419 -5.736 1.00 88.94 129 ASP A O 1
ATOM 1069 N N . LEU A 1 130 ? 12.789 1.556 -4.599 1.00 85.31 130 LEU A N 1
ATOM 1070 C CA . LEU A 1 130 ? 14.064 1.376 -3.897 1.00 85.31 130 LEU A CA 1
ATOM 1071 C C . LEU A 1 130 ? 15.284 1.360 -4.830 1.00 85.31 130 LEU A C 1
ATOM 1073 O O . LEU A 1 130 ? 16.328 1.893 -4.445 1.00 85.31 130 LEU A O 1
ATOM 1077 N N . ALA A 1 131 ? 15.162 0.816 -6.046 1.00 87.12 131 ALA A N 1
ATOM 1078 C CA . ALA A 1 131 ? 16.267 0.749 -7.004 1.00 87.12 131 ALA A CA 1
ATOM 1079 C C . ALA A 1 131 ? 16.735 2.137 -7.467 1.00 87.12 131 ALA A C 1
ATOM 1081 O O . ALA A 1 131 ? 17.904 2.327 -7.801 1.00 87.12 131 ALA A O 1
ATOM 1082 N N . TYR A 1 132 ? 15.848 3.133 -7.419 1.00 84.12 132 TYR A N 1
ATOM 1083 C CA . TYR A 1 132 ? 16.126 4.509 -7.836 1.00 84.12 132 TYR A CA 1
ATOM 1084 C C . TYR A 1 132 ? 16.369 5.451 -6.651 1.00 84.12 132 TYR A C 1
ATOM 1086 O O . TYR A 1 132 ? 16.195 6.669 -6.750 1.00 84.12 132 TYR A O 1
ATOM 1094 N N . GLY A 1 133 ? 16.778 4.892 -5.508 1.00 86.94 133 GLY A N 1
ATOM 1095 C CA . GLY A 1 133 ? 17.181 5.662 -4.334 1.00 86.94 133 GLY A CA 1
ATOM 1096 C C . GLY A 1 133 ? 16.023 6.325 -3.588 1.00 86.94 133 GLY A C 1
ATOM 1097 O O . GLY A 1 133 ? 16.272 7.181 -2.736 1.00 86.94 133 GLY A O 1
ATOM 1098 N N . CYS A 1 134 ? 14.772 5.945 -3.874 1.00 90.06 134 CYS A N 1
ATOM 1099 C CA . CYS A 1 134 ? 13.645 6.305 -3.026 1.00 90.06 134 CYS A CA 1
ATOM 1100 C C . CYS A 1 134 ? 12.620 5.192 -2.895 1.00 90.06 134 CYS A C 1
ATOM 1102 O O . CYS A 1 134 ? 11.991 4.847 -3.871 1.00 90.06 134 CYS A O 1
ATOM 1104 N N . GLY A 1 135 ? 12.350 4.709 -1.690 1.00 92.25 135 GLY A N 1
ATOM 1105 C CA . GLY A 1 135 ? 11.316 3.702 -1.464 1.00 92.25 135 GLY A CA 1
ATOM 1106 C C . GLY A 1 135 ? 10.969 3.592 0.008 1.00 92.25 135 GLY A C 1
ATOM 1107 O O . GLY A 1 135 ? 11.507 4.337 0.829 1.00 92.25 135 GLY A O 1
ATOM 1108 N N . LEU A 1 136 ? 10.089 2.659 0.365 1.00 95.00 136 LEU A N 1
ATOM 1109 C CA . LEU A 1 136 ? 9.713 2.448 1.760 1.00 95.00 136 LEU A CA 1
ATOM 1110 C C . LEU A 1 136 ? 10.930 2.006 2.587 1.00 95.00 136 LEU A C 1
ATOM 1112 O O . LEU A 1 136 ? 11.512 0.954 2.335 1.00 95.00 136 LEU A O 1
ATOM 1116 N N . LYS A 1 137 ? 11.281 2.796 3.603 1.00 95.12 137 LYS A N 1
ATOM 1117 C CA . LYS A 1 137 ? 12.270 2.435 4.625 1.00 95.12 137 LYS A CA 1
ATOM 1118 C C . LYS A 1 137 ? 11.599 1.758 5.806 1.00 95.12 137 LYS A C 1
ATOM 1120 O O . LYS A 1 137 ? 12.034 0.700 6.251 1.00 95.12 137 LYS A O 1
ATOM 1125 N N . SER A 1 138 ? 10.570 2.399 6.346 1.00 95.62 138 SER A N 1
ATOM 1126 C CA . SER A 1 138 ? 9.831 1.886 7.489 1.00 95.62 138 SER A CA 1
ATOM 1127 C C . SER A 1 138 ? 8.405 2.419 7.481 1.00 95.62 138 SER A C 1
ATOM 1129 O O . SER A 1 138 ? 8.087 3.429 6.850 1.00 95.62 138 SER A O 1
ATOM 1131 N N . PHE A 1 139 ? 7.532 1.706 8.174 1.00 95.81 139 PHE A N 1
ATOM 1132 C CA . PHE A 1 139 ? 6.131 2.052 8.303 1.00 95.81 139 PHE A CA 1
ATOM 1133 C C . PHE A 1 139 ? 5.687 1.834 9.742 1.00 95.81 139 PHE A C 1
ATOM 1135 O O . PHE A 1 139 ? 6.082 0.863 10.388 1.00 95.81 139 PHE A O 1
ATOM 1142 N N . THR A 1 140 ? 4.850 2.727 10.255 1.00 95.56 140 THR A N 1
ATOM 1143 C CA . THR A 1 140 ? 4.205 2.556 11.555 1.00 95.56 140 THR A CA 1
ATOM 1144 C C . THR A 1 140 ? 2.793 3.118 11.514 1.00 95.56 140 THR A C 1
ATOM 1146 O O . THR A 1 140 ? 2.571 4.230 11.042 1.00 95.56 140 THR A O 1
ATOM 1149 N N . ALA A 1 141 ? 1.845 2.362 12.065 1.00 92.38 141 ALA A N 1
ATOM 1150 C CA . ALA A 1 141 ? 0.489 2.820 12.330 1.00 92.38 141 ALA A CA 1
ATOM 1151 C C . ALA A 1 141 ? 0.236 2.762 13.839 1.00 92.38 141 ALA A C 1
ATOM 1153 O O . ALA A 1 141 ? 0.361 1.701 14.454 1.00 92.38 141 ALA A O 1
ATOM 1154 N N . LYS A 1 142 ? -0.069 3.905 14.458 1.00 88.44 142 LYS A N 1
ATOM 1155 C CA . LYS A 1 142 ? -0.333 3.988 15.898 1.00 88.44 142 LYS A CA 1
ATOM 1156 C C . LYS A 1 142 ? -1.247 5.167 16.209 1.00 88.44 142 LYS A C 1
ATOM 1158 O O . LYS A 1 142 ? -0.880 6.299 15.920 1.00 88.44 142 LYS A O 1
ATOM 1163 N N . ARG A 1 143 ? -2.374 4.894 16.882 1.00 82.75 143 ARG A N 1
ATOM 1164 C CA . ARG A 1 143 ? -3.269 5.886 17.518 1.00 82.75 143 ARG A CA 1
ATOM 1165 C C . ARG A 1 143 ? -3.507 7.132 16.658 1.00 82.75 143 ARG A C 1
ATOM 1167 O O . ARG A 1 143 ? -2.948 8.190 16.944 1.00 82.75 143 ARG A O 1
ATOM 1174 N N . GLY A 1 144 ? -4.286 7.016 15.590 1.00 89.38 144 GLY A N 1
ATOM 1175 C CA . GLY A 1 144 ? -4.582 8.194 14.769 1.00 89.38 144 GLY A CA 1
ATOM 1176 C C . GLY A 1 144 ? -3.492 8.582 13.758 1.00 89.38 144 GLY A C 1
ATOM 1177 O O . GLY A 1 144 ? -3.681 9.508 12.978 1.00 89.38 144 GLY A O 1
ATOM 1178 N N . THR A 1 145 ? -2.314 7.945 13.802 1.00 92.81 145 THR A N 1
ATOM 1179 C CA . THR A 1 145 ? -1.145 8.374 13.021 1.00 92.81 145 THR A CA 1
ATOM 1180 C C . THR A 1 145 ? -0.610 7.250 12.151 1.00 92.81 145 THR A C 1
ATOM 1182 O O . THR A 1 145 ? -0.331 6.146 12.631 1.00 92.81 145 THR A O 1
ATOM 1185 N N . LEU A 1 146 ? -0.416 7.580 10.875 1.00 94.88 146 LEU A N 1
ATOM 1186 C CA . LEU A 1 146 ? 0.294 6.774 9.897 1.00 94.88 146 LEU A CA 1
ATOM 1187 C C . LEU A 1 146 ? 1.615 7.450 9.548 1.00 94.88 146 LEU A C 1
ATOM 1189 O O . LEU A 1 146 ? 1.616 8.538 8.973 1.00 94.88 146 LEU A O 1
ATOM 1193 N N . THR A 1 147 ? 2.729 6.795 9.847 1.00 96.06 147 THR A N 1
ATOM 1194 C CA . THR A 1 147 ? 4.058 7.286 9.487 1.00 96.06 147 THR A CA 1
ATOM 1195 C C . THR A 1 147 ? 4.665 6.369 8.441 1.00 96.06 147 THR A C 1
ATOM 1197 O O . THR A 1 147 ? 4.846 5.174 8.677 1.00 96.06 147 THR A O 1
ATOM 1200 N N . LEU A 1 148 ? 4.993 6.949 7.290 1.00 95.12 148 LEU A N 1
ATOM 1201 C CA . LEU A 1 148 ? 5.758 6.315 6.223 1.00 95.12 148 LEU A CA 1
ATOM 1202 C C . LEU A 1 148 ? 7.121 6.996 6.165 1.00 95.12 148 LEU A C 1
ATOM 1204 O O . LEU A 1 148 ? 7.217 8.172 5.816 1.00 95.12 148 LEU A O 1
ATOM 1208 N N . GLU A 1 149 ? 8.173 6.267 6.514 1.00 95.50 149 GLU A N 1
ATOM 1209 C CA . GLU A 1 149 ? 9.539 6.728 6.307 1.00 95.50 149 GLU A CA 1
ATOM 1210 C C . GLU A 1 149 ? 10.034 6.213 4.964 1.00 95.50 149 GLU A C 1
ATOM 1212 O O . GLU A 1 149 ? 9.946 5.017 4.675 1.00 95.50 149 GLU A O 1
ATOM 1217 N N . LEU A 1 150 ? 10.589 7.111 4.156 1.00 94.75 150 LEU A N 1
ATOM 1218 C CA . LEU A 1 150 ? 11.135 6.780 2.847 1.00 94.75 150 LEU A CA 1
ATOM 1219 C C . LEU A 1 150 ? 12.657 6.920 2.851 1.00 94.75 150 LEU A C 1
ATOM 1221 O O . LEU A 1 150 ? 13.218 7.779 3.537 1.00 94.75 150 LEU A O 1
ATOM 1225 N N . PHE A 1 151 ? 13.332 6.090 2.064 1.00 93.38 151 PHE A N 1
ATOM 1226 C CA . PHE A 1 151 ? 14.689 6.391 1.626 1.00 93.38 151 PHE A CA 1
ATOM 1227 C C . PHE A 1 151 ? 14.651 7.567 0.652 1.00 93.38 151 PHE A C 1
ATOM 1229 O O . PHE A 1 151 ? 13.736 7.662 -0.154 1.00 93.38 151 PHE A O 1
ATOM 1236 N N . GLY A 1 152 ? 15.642 8.455 0.715 1.00 89.62 152 GLY A N 1
ATOM 1237 C CA . GLY A 1 152 ? 15.772 9.563 -0.232 1.00 89.62 152 GLY A CA 1
ATOM 1238 C C . GLY A 1 152 ? 14.544 10.481 -0.320 1.00 89.62 152 GLY A C 1
ATOM 1239 O O . GLY A 1 152 ? 13.722 10.577 0.590 1.00 89.62 152 GLY A O 1
ATOM 1240 N N . ARG A 1 153 ? 14.447 11.220 -1.428 1.00 84.12 153 ARG A N 1
ATOM 1241 C CA . ARG A 1 153 ? 13.279 12.042 -1.761 1.00 84.12 153 ARG A CA 1
ATOM 1242 C C . ARG A 1 153 ? 12.645 11.481 -3.019 1.00 84.12 153 ARG A C 1
ATOM 1244 O O . ARG A 1 153 ? 13.246 11.543 -4.089 1.00 84.12 153 ARG A O 1
ATOM 1251 N N . CYS A 1 154 ? 11.411 11.011 -2.906 1.00 78.88 154 CYS A N 1
ATOM 1252 C CA . CYS A 1 154 ? 10.622 10.610 -4.060 1.00 78.88 154 CYS A CA 1
ATOM 1253 C C . CYS A 1 154 ? 10.158 11.883 -4.759 1.00 78.88 154 CYS A C 1
ATOM 1255 O O . CYS A 1 154 ? 9.089 12.418 -4.463 1.00 78.88 154 CYS A O 1
ATOM 1257 N N . SER A 1 155 ? 11.000 12.437 -5.635 1.00 66.06 155 SER A N 1
ATOM 1258 C CA . SER A 1 155 ? 10.574 13.570 -6.448 1.00 66.06 155 SER A CA 1
ATOM 1259 C C . SER A 1 155 ? 9.438 13.101 -7.361 1.00 66.06 155 SER A C 1
ATOM 1261 O O . SER A 1 155 ? 9.588 12.066 -8.018 1.00 66.06 155 SER A O 1
ATOM 1263 N N . PRO A 1 156 ? 8.337 13.867 -7.481 1.00 60.19 156 PRO A N 1
ATOM 1264 C CA . PRO A 1 156 ? 7.303 13.605 -8.481 1.00 60.19 156 PRO A CA 1
ATOM 1265 C C . PRO A 1 156 ? 7.884 13.450 -9.897 1.00 60.19 156 PRO A C 1
ATOM 1267 O O . PRO A 1 156 ? 7.302 12.737 -10.716 1.00 60.19 156 PRO A O 1
ATOM 1270 N N . TRP A 1 157 ? 9.040 14.092 -10.133 1.00 48.41 157 TRP A N 1
ATOM 1271 C CA . TRP A 1 157 ? 9.797 14.167 -11.382 1.00 48.41 157 TRP A CA 1
ATOM 1272 C C . TRP A 1 157 ? 10.928 13.134 -11.511 1.00 48.41 157 TRP A C 1
ATOM 1274 O O . TRP A 1 157 ? 11.418 12.935 -12.620 1.00 48.41 157 TRP A O 1
ATOM 1284 N N . ASN A 1 158 ? 11.337 12.435 -10.438 1.00 44.91 158 ASN A N 1
ATOM 1285 C CA . ASN A 1 158 ? 12.362 11.377 -10.565 1.00 44.91 158 ASN A CA 1
ATOM 1286 C C . ASN A 1 158 ? 11.832 10.110 -11.236 1.00 44.91 158 ASN A C 1
ATOM 1288 O O . ASN A 1 158 ? 12.599 9.198 -11.510 1.00 44.91 158 ASN A O 1
ATOM 1292 N N . ARG A 1 159 ? 10.537 10.064 -11.559 1.00 47.41 159 ARG A N 1
ATOM 1293 C CA . ARG A 1 159 ? 9.971 8.990 -12.374 1.00 47.41 159 ARG A CA 1
ATOM 1294 C C . ARG A 1 159 ? 10.289 9.133 -13.878 1.00 47.41 159 ARG A C 1
ATOM 1296 O O . ARG A 1 159 ? 9.786 8.345 -14.663 1.00 47.41 159 ARG A O 1
ATOM 1303 N N . THR A 1 160 ? 11.087 10.134 -14.270 1.00 41.66 160 THR A N 1
ATOM 1304 C CA . THR A 1 160 ? 11.449 10.440 -15.672 1.00 41.66 160 THR A CA 1
ATOM 1305 C C . THR A 1 160 ? 12.899 10.099 -16.034 1.00 41.66 160 THR A C 1
ATOM 1307 O O . THR A 1 160 ? 13.300 10.297 -17.176 1.00 41.66 160 THR A O 1
ATOM 1310 N N . ALA A 1 161 ? 13.709 9.622 -15.086 1.00 35.50 161 ALA A N 1
ATOM 1311 C CA . ALA A 1 161 ? 15.151 9.466 -15.276 1.00 35.50 161 ALA A CA 1
ATOM 1312 C C . ALA A 1 161 ? 15.581 7.989 -15.341 1.00 35.50 161 ALA A C 1
ATOM 1314 O O . ALA A 1 161 ? 16.373 7.534 -14.525 1.00 35.50 161 ALA A O 1
ATOM 1315 N N . SER A 1 162 ? 15.070 7.236 -16.317 1.00 44.19 162 SER A N 1
ATOM 1316 C CA . SER A 1 162 ? 15.738 6.014 -16.806 1.00 44.19 162 SER A CA 1
ATOM 1317 C C . SER A 1 162 ? 15.374 5.701 -18.265 1.00 44.19 162 SER A C 1
ATOM 1319 O O . SER A 1 162 ? 15.092 4.570 -18.641 1.00 44.19 162 SER A O 1
ATOM 1321 N N . SER A 1 163 ? 15.400 6.720 -19.127 1.00 36.94 163 SER A N 1
ATOM 1322 C CA . SER A 1 163 ? 15.447 6.507 -20.577 1.00 36.94 163 SER A CA 1
ATOM 1323 C C . SER A 1 163 ? 16.185 7.644 -21.285 1.00 36.94 163 SER A C 1
ATOM 1325 O O . SER A 1 163 ? 15.606 8.407 -22.055 1.00 36.94 163 SER A O 1
ATOM 1327 N N . THR A 1 164 ? 17.481 7.756 -21.030 1.00 33.69 164 THR A N 1
ATOM 1328 C CA . THR A 1 164 ? 18.435 8.271 -22.018 1.00 33.69 164 THR A CA 1
ATOM 1329 C C . THR A 1 164 ? 19.645 7.352 -21.959 1.00 33.69 164 THR A C 1
ATOM 1331 O O . THR A 1 164 ? 20.118 7.071 -20.857 1.00 33.69 164 THR A O 1
ATOM 1334 N N . GLY A 1 165 ? 20.011 6.812 -23.124 1.00 36.12 165 GLY A N 1
ATOM 1335 C CA . GLY A 1 165 ? 21.055 5.803 -23.299 1.00 36.12 165 GLY A CA 1
ATOM 1336 C C . GLY A 1 165 ? 22.472 6.284 -23.040 1.00 36.12 165 GLY A C 1
ATOM 1337 O O . GLY A 1 165 ? 22.651 7.438 -22.594 1.00 36.12 165 GLY A O 1
#